Protein AF-Q18DF9-F1 (afdb_monomer)

Mean predicted aligned error: 13.25 Å

pLDDT: mean 74.15, std 17.7, range [35.03, 97.12]

Solvent-accessible surface area (backbone atoms only — not comparable to full-atom values): 4978 Å² total; per-residue (Å²): 137,87,81,84,84,71,80,84,70,83,63,88,79,72,69,48,71,65,58,57,49,50,53,50,52,51,52,50,51,49,52,59,70,69,36,88,80,64,83,51,69,69,60,52,52,52,51,51,52,51,51,50,53,52,50,54,54,49,53,52,52,50,55,54,50,50,58,49,51,54,51,52,51,54,52,53,52,62,76,73,109

Sequence (81 aa):
MSESESPGG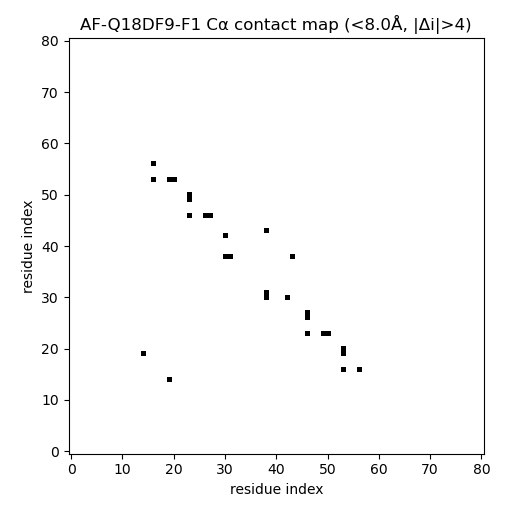NSPSDMNAADSINAFVDAFIKALKSADGEVDQETIDALEQQGRRLGDAFEMKIKQRQKKIERLQNELAKYKE

Organism: Haloquadratum walsbyi (strain DSM 16790 / HBSQ001) (NCBI:txid362976)

Radius of gyration: 20.88 Å; Cα contacts (8 Å, |Δi|>4): 14; chains: 1; bounding box: 64×16×56 Å

Foldseek 3Di:
DDDDPDPPDPDPLPPPLVNLVVVLVVLVVVQVVVPPPDRDPVSVVVSVVSVVVSVVVVVVVVVVVVVVVVVVVVVVVVVVD

Secondary structure (DSSP, 8-state):
-----------TT---HHHHHHHHHHHHHHHHHH-SS---HHHHHHHHHHHHHHHHHHHHHHHHHHHHHHHHHHHHHHTT-

Structure (mmCIF, N/CA/C/O backbone):
data_AF-Q18DF9-F1
#
_entry.id   AF-Q18DF9-F1
#
loop_
_atom_site.group_PDB
_atom_site.id
_atom_site.type_symbol
_atom_site.label_atom_id
_atom_site.label_alt_id
_atom_site.label_comp_id
_atom_site.label_asym_id
_atom_site.label_entity_id
_atom_site.label_seq_id
_atom_site.pdbx_PDB_ins_code
_atom_site.Cartn_x
_atom_site.Cartn_y
_atom_site.Cartn_z
_atom_site.occupancy
_atom_site.B_iso_or_equiv
_atom_site.auth_seq_id
_atom_site.auth_comp_id
_atom_site.auth_asym_id
_atom_site.auth_atom_id
_atom_site.pdbx_PDB_model_num
ATOM 1 N N . MET A 1 1 ? -44.705 0.087 -0.782 1.00 42.84 1 MET A N 1
ATOM 2 C CA . MET A 1 1 ? -43.775 -0.796 -1.517 1.00 42.84 1 MET A CA 1
ATOM 3 C C . MET A 1 1 ? -43.279 -0.056 -2.748 1.00 42.84 1 MET A C 1
ATOM 5 O O . MET A 1 1 ? -43.973 0.865 -3.163 1.00 42.84 1 MET A O 1
ATOM 9 N N . SER A 1 2 ? -42.124 -0.489 -3.266 1.00 41.56 2 SER A N 1
ATOM 10 C CA . SER A 1 2 ? -41.401 -0.012 -4.460 1.00 41.56 2 SER A CA 1
ATOM 11 C C . SER A 1 2 ? -40.441 1.150 -4.172 1.00 41.56 2 SER A C 1
ATOM 13 O O . SER A 1 2 ? -40.843 2.303 -4.101 1.00 41.56 2 SER A O 1
ATOM 15 N N . GLU A 1 3 ? -39.251 0.852 -3.646 1.00 39.59 3 GLU A N 1
ATOM 16 C CA . GLU A 1 3 ? -38.045 0.344 -4.342 1.00 39.59 3 GLU A CA 1
ATOM 17 C C . GLU A 1 3 ? -37.190 1.505 -4.855 1.00 39.59 3 GLU A C 1
ATOM 19 O O . GLU A 1 3 ? -37.404 2.079 -5.914 1.00 39.59 3 GLU A O 1
ATOM 24 N N . SER A 1 4 ? -36.227 1.871 -4.011 1.00 43.16 4 SER A N 1
ATOM 25 C CA . SER A 1 4 ? -35.113 2.750 -4.321 1.00 43.16 4 SER A CA 1
ATOM 26 C C . SER A 1 4 ? -34.119 2.011 -5.218 1.00 43.16 4 SER A C 1
ATOM 28 O O . SER A 1 4 ? -33.335 1.194 -4.730 1.00 43.16 4 SER A O 1
ATOM 30 N N . GLU A 1 5 ? -34.119 2.313 -6.511 1.00 45.59 5 GLU A N 1
ATOM 31 C CA . GLU A 1 5 ? -32.980 2.017 -7.377 1.00 45.59 5 GLU A CA 1
ATOM 32 C C . GLU A 1 5 ? -31.856 3.007 -7.049 1.00 45.59 5 GLU A C 1
ATOM 34 O O . GLU A 1 5 ? -31.785 4.116 -7.578 1.00 45.59 5 GLU A O 1
ATOM 39 N N . SER A 1 6 ? -30.979 2.622 -6.121 1.00 49.47 6 SER A N 1
ATOM 40 C CA . SER A 1 6 ? -29.670 3.262 -6.005 1.00 49.47 6 SER A CA 1
ATOM 41 C C . SER A 1 6 ? -28.827 2.820 -7.200 1.00 49.47 6 SER A C 1
ATOM 43 O O . SER A 1 6 ? -28.614 1.615 -7.361 1.00 49.47 6 SER A O 1
ATOM 45 N N . PRO A 1 7 ? -28.310 3.745 -8.027 1.00 45.12 7 PRO A N 1
ATOM 46 C CA . PRO A 1 7 ? -27.381 3.376 -9.077 1.00 45.12 7 PRO A CA 1
ATOM 47 C C . PRO A 1 7 ? -26.123 2.829 -8.407 1.00 45.12 7 PRO A C 1
ATOM 49 O O . PRO A 1 7 ? -25.499 3.504 -7.584 1.00 45.12 7 PRO A O 1
ATOM 52 N N . GLY A 1 8 ? -25.784 1.584 -8.743 1.00 41.97 8 GLY A N 1
ATOM 53 C CA . GLY A 1 8 ? -24.518 0.952 -8.405 1.00 41.97 8 GLY A CA 1
ATOM 54 C C . GLY A 1 8 ? -23.376 1.755 -9.012 1.00 41.97 8 GLY A C 1
ATOM 55 O O . GLY A 1 8 ? -22.905 1.472 -10.109 1.00 41.97 8 GLY A O 1
ATOM 56 N N . GLY A 1 9 ? -22.962 2.803 -8.306 1.00 35.03 9 GLY A N 1
ATOM 57 C CA . GLY A 1 9 ? -21.719 3.493 -8.568 1.00 35.03 9 GLY A CA 1
ATOM 58 C C . GLY A 1 9 ? -20.602 2.521 -8.243 1.00 35.03 9 GLY A C 1
ATOM 59 O O . GLY A 1 9 ? -20.376 2.2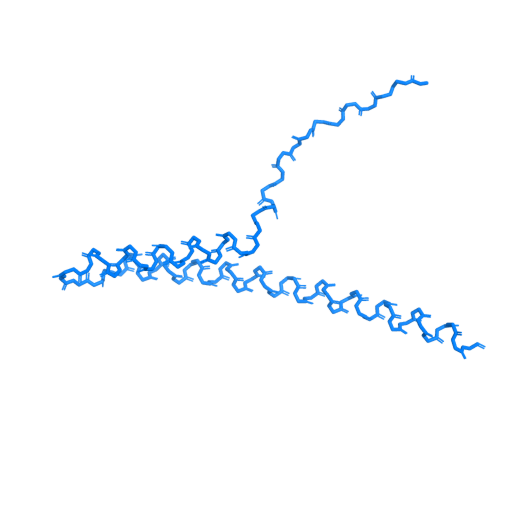23 -7.072 1.00 35.03 9 GLY A O 1
ATOM 60 N N . ASN A 1 10 ? -19.937 2.014 -9.281 1.00 42.78 10 ASN A N 1
ATOM 61 C CA . ASN A 1 10 ? -18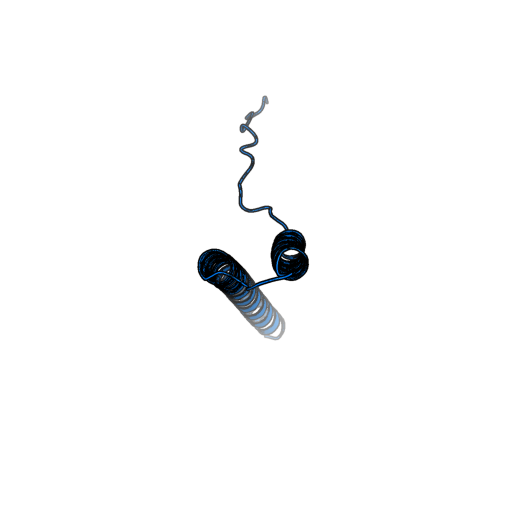.658 1.329 -9.165 1.00 42.78 10 ASN A CA 1
ATOM 62 C C . ASN A 1 10 ? -17.705 2.245 -8.398 1.00 42.78 10 ASN A C 1
ATOM 64 O O . ASN A 1 10 ? -17.108 3.168 -8.954 1.00 42.78 10 ASN A O 1
ATOM 68 N N . SER A 1 11 ? -17.627 2.022 -7.091 1.00 42.78 11 SER A N 1
ATOM 69 C CA . SER A 1 11 ? -16.734 2.748 -6.215 1.00 42.78 11 SER A CA 1
ATOM 70 C C . SER A 1 11 ? -15.314 2.298 -6.574 1.00 42.78 11 SER A C 1
ATOM 72 O O . SER A 1 11 ? -15.038 1.099 -6.528 1.00 42.78 11 SER A O 1
ATOM 74 N N . PRO A 1 12 ? -14.377 3.205 -6.903 1.00 48.28 12 PRO A N 1
ATOM 75 C CA . PRO A 1 12 ? -12.996 2.844 -7.245 1.00 48.28 12 PRO A CA 1
ATOM 76 C C . PRO A 1 12 ? -12.198 2.261 -6.059 1.00 48.28 12 PRO A C 1
ATOM 78 O O . PRO A 1 12 ? -10.986 2.089 -6.140 1.00 48.28 12 PRO A O 1
ATOM 81 N N . SER A 1 13 ? -12.865 1.987 -4.936 1.00 49.91 13 SER A N 1
ATOM 82 C CA . SER A 1 13 ? -12.290 1.546 -3.665 1.00 49.91 13 SER A CA 1
ATOM 83 C C . SER A 1 13 ? -12.165 0.024 -3.526 1.00 49.91 13 SER A C 1
ATOM 85 O O . SER A 1 13 ? -11.573 -0.429 -2.550 1.00 49.91 13 SER A O 1
ATOM 87 N N . ASP A 1 14 ? -12.639 -0.747 -4.510 1.00 49.31 14 ASP A N 1
ATOM 88 C CA . ASP A 1 14 ? -12.573 -2.217 -4.525 1.00 49.31 14 ASP A CA 1
ATOM 89 C C . ASP A 1 14 ? -11.456 -2.784 -5.419 1.00 49.31 14 ASP A C 1
ATOM 91 O O . ASP A 1 14 ? -11.513 -3.934 -5.848 1.00 49.31 14 ASP A O 1
ATOM 95 N N . MET A 1 15 ? -10.380 -2.030 -5.671 1.00 51.91 15 MET A N 1
ATOM 96 C CA . MET A 1 15 ? -9.124 -2.701 -6.023 1.00 51.91 15 MET A CA 1
ATOM 97 C C . MET A 1 15 ? -8.654 -3.470 -4.786 1.00 51.91 15 MET A C 1
ATOM 99 O O . MET A 1 15 ? -8.226 -2.889 -3.783 1.00 51.91 15 MET A O 1
ATOM 103 N N . ASN A 1 16 ? -8.793 -4.796 -4.830 1.00 62.16 16 ASN A N 1
ATOM 104 C CA . ASN A 1 16 ? -8.340 -5.674 -3.766 1.00 62.16 16 ASN A CA 1
ATOM 105 C C . ASN A 1 16 ? -6.847 -5.397 -3.548 1.00 62.16 16 ASN A C 1
ATOM 107 O O . ASN A 1 16 ? -6.089 -5.288 -4.505 1.00 62.16 16 ASN A O 1
ATOM 111 N N . ALA A 1 17 ? -6.394 -5.249 -2.301 1.00 58.25 17 ALA A N 1
ATOM 112 C CA . ALA A 1 17 ? -5.000 -4.857 -2.047 1.00 58.25 17 ALA A CA 1
ATOM 113 C C . ALA A 1 17 ? -3.997 -5.852 -2.665 1.00 58.25 17 ALA A C 1
ATOM 115 O O . ALA A 1 17 ? -2.890 -5.467 -3.021 1.00 58.25 17 ALA A O 1
ATOM 116 N N . ALA A 1 18 ? -4.412 -7.111 -2.838 1.00 58.47 18 ALA A N 1
ATOM 117 C CA . ALA A 1 18 ? -3.674 -8.120 -3.587 1.00 58.47 18 ALA A CA 1
ATOM 118 C C . ALA A 1 18 ? -3.526 -7.768 -5.080 1.00 58.47 18 ALA A C 1
ATOM 120 O O . ALA A 1 18 ? -2.438 -7.911 -5.628 1.00 58.47 18 ALA A O 1
ATOM 121 N N . ASP A 1 19 ? -4.571 -7.236 -5.716 1.00 67.31 19 ASP A N 1
ATOM 122 C CA . ASP A 1 19 ? -4.541 -6.800 -7.116 1.00 67.31 19 ASP A CA 1
ATOM 123 C C . ASP A 1 19 ? -3.608 -5.594 -7.299 1.00 67.31 19 ASP A C 1
ATOM 125 O O . ASP A 1 19 ? -2.884 -5.515 -8.288 1.00 67.31 19 ASP A O 1
ATOM 129 N N . SER A 1 20 ? -3.541 -4.692 -6.310 1.00 67.81 20 SER A N 1
ATOM 130 C CA . SER A 1 20 ? -2.584 -3.574 -6.312 1.00 67.81 20 SER A CA 1
ATOM 131 C C . SER A 1 20 ? -1.127 -4.025 -6.137 1.00 67.81 20 SER A C 1
ATOM 133 O O . SER A 1 20 ? -0.233 -3.428 -6.731 1.00 67.81 20 SER A O 1
ATOM 135 N N . ILE A 1 21 ? -0.876 -5.082 -5.357 1.00 73.69 21 ILE A N 1
ATOM 136 C CA . ILE A 1 21 ? 0.467 -5.670 -5.198 1.00 73.69 21 ILE A CA 1
ATOM 137 C C . ILE A 1 21 ? 0.887 -6.393 -6.475 1.00 73.69 21 ILE A C 1
ATOM 139 O O . ILE A 1 21 ? 2.010 -6.206 -6.935 1.00 73.69 21 ILE A O 1
ATOM 143 N N . ASN A 1 22 ? -0.013 -7.179 -7.068 1.00 74.38 22 ASN A N 1
ATOM 144 C CA . ASN A 1 22 ? 0.255 -7.878 -8.322 1.00 74.38 22 ASN A CA 1
ATOM 145 C C . ASN A 1 22 ? 0.565 -6.880 -9.446 1.00 74.38 22 ASN A C 1
ATOM 147 O O . ASN A 1 22 ? 1.565 -7.043 -10.135 1.00 74.38 22 ASN A O 1
ATOM 151 N N . ALA A 1 23 ? -0.199 -5.786 -9.551 1.00 72.44 23 ALA A N 1
ATOM 152 C CA . ALA A 1 23 ? 0.075 -4.722 -10.516 1.00 72.44 23 ALA A CA 1
ATOM 153 C C . ALA A 1 23 ? 1.448 -4.052 -10.307 1.00 72.44 23 ALA A C 1
ATOM 155 O O . ALA A 1 23 ? 2.132 -3.742 -11.283 1.00 72.44 23 ALA A O 1
ATOM 156 N N . PHE A 1 24 ? 1.872 -3.855 -9.052 1.00 72.12 24 PHE A N 1
ATOM 157 C CA . PHE A 1 24 ? 3.205 -3.334 -8.734 1.00 72.12 24 PHE A CA 1
ATOM 158 C C . PHE A 1 24 ? 4.318 -4.309 -9.140 1.00 72.12 24 PHE A C 1
ATOM 160 O O . PHE A 1 24 ? 5.293 -3.918 -9.780 1.00 72.12 24 PHE A O 1
ATOM 167 N N . VAL A 1 25 ? 4.158 -5.593 -8.810 1.00 79.06 25 VAL A N 1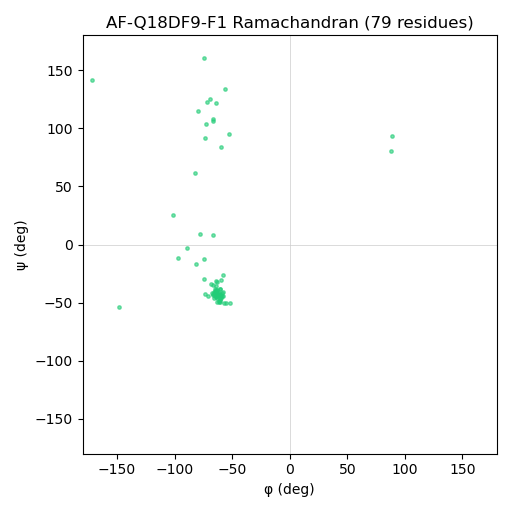
ATOM 168 C CA . VAL A 1 25 ? 5.123 -6.646 -9.157 1.00 79.06 25 VAL A CA 1
ATOM 169 C C . VAL A 1 25 ? 5.226 -6.818 -10.673 1.00 79.06 25 VAL A C 1
ATOM 171 O O . VAL A 1 25 ? 6.333 -6.923 -11.196 1.00 79.06 25 VAL A O 1
ATOM 174 N N . ASP A 1 26 ? 4.108 -6.773 -11.394 1.00 78.56 26 ASP A N 1
ATOM 175 C CA . ASP A 1 26 ? 4.091 -6.860 -12.855 1.00 78.56 26 ASP A CA 1
ATOM 176 C C . ASP A 1 26 ? 4.792 -5.660 -13.506 1.00 78.56 26 ASP A C 1
ATOM 178 O O . ASP A 1 26 ? 5.576 -5.839 -14.442 1.00 78.56 26 ASP A O 1
ATOM 182 N N . ALA A 1 27 ? 4.572 -4.444 -12.990 1.00 71.38 27 ALA A N 1
ATOM 183 C CA . ALA A 1 27 ? 5.273 -3.244 -13.448 1.00 71.38 27 ALA A CA 1
ATOM 184 C C . ALA A 1 27 ? 6.787 -3.337 -13.190 1.00 71.38 27 ALA A C 1
ATOM 186 O O . ALA A 1 27 ? 7.583 -3.041 -14.083 1.00 71.38 27 ALA A O 1
ATOM 187 N N . PHE A 1 28 ? 7.183 -3.825 -12.012 1.00 73.62 28 PHE A N 1
ATOM 188 C CA . PHE A 1 28 ? 8.581 -4.043 -11.640 1.00 73.62 28 PHE A CA 1
ATOM 189 C C . PHE A 1 28 ? 9.264 -5.105 -12.515 1.00 73.62 28 PHE A C 1
ATOM 191 O O . PHE A 1 28 ? 10.364 -4.892 -13.021 1.00 73.62 28 PHE A O 1
ATOM 198 N N . ILE A 1 29 ? 8.600 -6.236 -12.765 1.00 75.00 29 ILE A N 1
ATOM 199 C CA . ILE A 1 29 ? 9.117 -7.291 -13.647 1.00 75.00 29 ILE A CA 1
ATOM 200 C C . ILE A 1 29 ? 9.221 -6.789 -15.088 1.00 75.00 29 ILE A C 1
ATOM 202 O O . ILE A 1 29 ? 10.192 -7.112 -15.773 1.00 75.00 29 ILE A O 1
ATOM 206 N N . LYS A 1 30 ? 8.238 -6.013 -15.564 1.00 75.25 30 LYS A N 1
ATOM 207 C CA . LYS A 1 30 ? 8.272 -5.428 -16.907 1.00 75.25 30 LYS A CA 1
ATOM 208 C C . LYS A 1 30 ? 9.471 -4.497 -17.053 1.00 75.25 30 LYS A C 1
ATOM 210 O O . LYS A 1 30 ? 10.241 -4.707 -17.980 1.00 75.25 30 LYS A O 1
ATOM 215 N N . ALA A 1 31 ? 9.660 -3.579 -16.107 1.00 67.94 31 ALA A N 1
ATOM 216 C CA . ALA A 1 31 ? 10.809 -2.682 -16.027 1.00 67.94 31 ALA A CA 1
ATOM 217 C C . ALA A 1 31 ? 12.150 -3.429 -16.106 1.00 67.94 31 ALA A C 1
ATOM 219 O O . ALA A 1 31 ? 12.982 -3.111 -16.953 1.00 67.94 31 ALA A O 1
ATOM 220 N N . LEU A 1 32 ? 12.322 -4.470 -15.283 1.00 70.56 32 LEU A N 1
ATOM 221 C CA . LEU A 1 32 ? 13.534 -5.294 -15.269 1.00 70.56 32 LEU A CA 1
ATOM 222 C C . LEU A 1 32 ? 13.760 -6.059 -16.580 1.00 70.56 32 LEU A C 1
ATOM 224 O O . LEU A 1 32 ? 14.901 -6.217 -16.997 1.00 70.56 32 LEU A O 1
ATOM 228 N N . LYS A 1 33 ? 12.694 -6.532 -17.239 1.00 68.88 33 LYS A N 1
ATOM 229 C CA . LYS A 1 33 ? 12.786 -7.243 -18.527 1.00 68.88 33 LYS A CA 1
ATOM 230 C C . LYS A 1 33 ? 13.077 -6.318 -19.708 1.00 68.88 33 LYS A C 1
ATOM 232 O O . LYS A 1 33 ? 13.655 -6.774 -20.686 1.00 68.88 33 LYS A O 1
ATOM 237 N N . SER A 1 34 ? 12.649 -5.057 -19.649 1.00 63.47 34 SER A N 1
ATOM 238 C CA . SER A 1 34 ? 12.987 -4.040 -20.655 1.00 63.47 34 SER A CA 1
ATOM 239 C C . SER A 1 34 ? 14.371 -3.420 -20.442 1.00 63.47 34 SER A C 1
ATOM 241 O O . SER A 1 34 ? 14.913 -2.830 -21.372 1.00 63.47 34 SER A O 1
ATOM 243 N N . ALA A 1 35 ? 14.959 -3.582 -19.255 1.00 59.09 35 ALA A N 1
ATOM 244 C CA . ALA A 1 35 ? 16.292 -3.101 -18.914 1.00 59.09 35 ALA A CA 1
ATOM 245 C C . ALA A 1 35 ? 17.396 -4.063 -19.397 1.00 59.09 35 ALA A C 1
ATOM 247 O O . ALA A 1 35 ? 18.188 -4.565 -18.606 1.00 59.09 35 ALA A O 1
ATOM 248 N N . ASP A 1 36 ? 17.487 -4.273 -20.710 1.00 57.75 36 ASP A N 1
ATOM 249 C CA . ASP A 1 36 ? 18.685 -4.840 -21.360 1.00 57.75 36 ASP A CA 1
ATOM 250 C C . ASP A 1 36 ? 19.799 -3.769 -21.513 1.00 57.75 36 ASP A C 1
ATOM 252 O O . ASP A 1 36 ? 20.799 -3.979 -22.195 1.00 57.75 36 ASP A O 1
ATOM 256 N N . GLY A 1 37 ? 19.624 -2.586 -20.899 1.00 60.97 37 GLY A N 1
ATOM 257 C CA . GLY A 1 37 ? 20.502 -1.424 -21.065 1.00 60.97 37 GLY A CA 1
ATOM 258 C C . GLY A 1 37 ? 20.618 -0.525 -19.834 1.00 60.97 37 GLY A C 1
ATOM 259 O O . GLY A 1 37 ? 21.731 -0.291 -19.394 1.00 60.97 37 GLY A O 1
ATOM 260 N N . GLU A 1 38 ? 19.515 -0.044 -19.250 1.00 65.31 38 GLU A N 1
ATOM 261 C CA . GLU A 1 38 ? 19.518 0.812 -18.049 1.00 65.31 38 GLU A CA 1
ATOM 262 C C . GLU A 1 38 ? 18.071 0.986 -17.550 1.00 65.31 38 GLU A C 1
ATOM 264 O O . GLU A 1 38 ? 17.148 1.089 -18.358 1.00 65.31 38 GLU A O 1
ATOM 269 N N . VAL A 1 39 ? 17.847 0.991 -16.232 1.00 72.00 39 VAL A N 1
ATOM 270 C CA . VAL A 1 39 ? 16.544 1.368 -15.654 1.00 72.00 39 VAL A CA 1
ATOM 271 C C . VAL A 1 39 ? 16.478 2.893 -15.640 1.00 72.00 39 VAL A C 1
ATOM 273 O O . VAL A 1 39 ? 17.272 3.526 -14.945 1.00 72.00 39 VAL A O 1
ATOM 276 N N . ASP A 1 40 ? 15.561 3.482 -16.408 1.00 77.75 40 ASP A N 1
ATOM 277 C CA . ASP A 1 40 ? 15.406 4.936 -16.459 1.00 77.75 40 ASP A CA 1
ATOM 278 C C . ASP A 1 40 ? 14.722 5.510 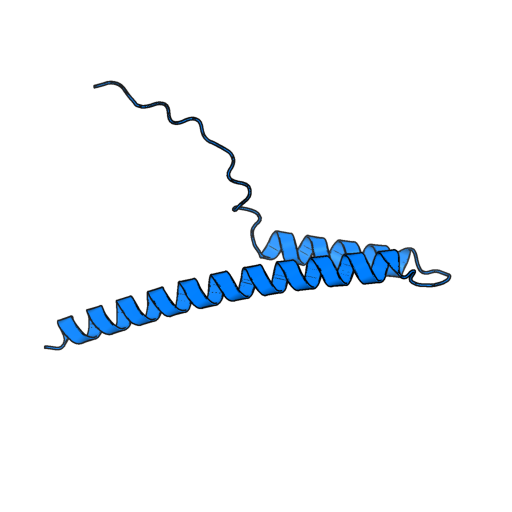-15.205 1.00 77.75 40 ASP A C 1
ATOM 280 O O . ASP A 1 40 ? 14.057 4.820 -14.424 1.00 77.75 40 ASP A O 1
ATOM 284 N N . GLN A 1 41 ? 14.910 6.814 -14.998 1.00 78.56 41 GLN A N 1
ATOM 285 C CA . GLN A 1 41 ? 14.352 7.516 -13.845 1.00 78.56 41 GLN A CA 1
ATOM 286 C C . GLN A 1 41 ? 12.815 7.521 -13.860 1.00 78.56 41 GLN A C 1
ATOM 288 O O . GLN A 1 41 ? 12.204 7.456 -12.799 1.00 78.56 41 GLN A O 1
ATOM 293 N N . GLU A 1 42 ? 12.182 7.536 -15.038 1.00 81.12 42 GLU A N 1
ATOM 294 C CA . GLU A 1 42 ? 10.718 7.483 -15.165 1.00 81.12 42 GLU A CA 1
ATOM 295 C C . GLU A 1 42 ? 10.155 6.184 -14.572 1.00 81.12 42 GLU A C 1
ATOM 297 O O . GLU A 1 42 ? 9.168 6.193 -13.830 1.00 81.12 42 GLU A O 1
ATOM 302 N N . THR A 1 43 ? 10.828 5.066 -14.834 1.00 78.06 43 THR A N 1
ATOM 303 C CA . THR A 1 43 ? 10.491 3.763 -14.270 1.00 78.06 43 THR A CA 1
ATOM 304 C C . THR A 1 43 ? 10.665 3.741 -12.752 1.00 78.06 43 THR A C 1
ATOM 306 O O . THR A 1 43 ? 9.799 3.220 -12.043 1.00 78.06 43 THR A O 1
ATOM 309 N N . ILE A 1 44 ? 11.747 4.334 -12.234 1.00 79.88 44 ILE A N 1
ATOM 310 C CA . ILE A 1 44 ? 11.982 4.461 -10.786 1.00 79.88 44 ILE A CA 1
ATOM 311 C C . ILE A 1 44 ? 10.869 5.294 -10.138 1.00 79.88 44 ILE A C 1
ATOM 313 O O . ILE A 1 44 ? 10.256 4.851 -9.165 1.00 79.88 44 ILE A O 1
ATOM 317 N N . ASP A 1 45 ? 10.544 6.451 -10.711 1.00 83.06 45 ASP A N 1
ATOM 318 C CA . ASP A 1 45 ? 9.525 7.365 -10.189 1.00 83.06 45 ASP A CA 1
ATOM 319 C C . ASP A 1 45 ? 8.129 6.719 -10.185 1.00 83.06 45 ASP A C 1
ATOM 321 O O . ASP A 1 45 ? 7.359 6.870 -9.225 1.00 83.06 45 ASP A O 1
ATOM 325 N N . ALA A 1 46 ? 7.804 5.951 -11.231 1.00 81.38 46 ALA A N 1
ATOM 326 C CA . ALA A 1 46 ? 6.560 5.194 -11.317 1.00 81.38 46 ALA A CA 1
ATOM 327 C C . ALA A 1 46 ? 6.464 4.127 -10.214 1.00 81.38 46 ALA A C 1
ATOM 329 O O . ALA A 1 46 ? 5.423 4.010 -9.554 1.00 81.38 46 ALA A O 1
ATOM 330 N N . LEU A 1 47 ? 7.550 3.385 -9.970 1.00 80.62 47 LEU A N 1
ATOM 331 C CA . LEU A 1 47 ? 7.619 2.383 -8.904 1.00 80.62 47 LEU A CA 1
ATOM 332 C C . LEU A 1 47 ? 7.511 3.027 -7.520 1.00 80.62 47 LEU A C 1
ATOM 334 O O . LEU A 1 47 ? 6.740 2.554 -6.684 1.00 80.62 47 LEU A O 1
ATOM 338 N N . GLU A 1 48 ? 8.204 4.137 -7.274 1.00 83.25 48 GLU A N 1
ATOM 339 C CA . GLU A 1 48 ? 8.085 4.862 -6.010 1.00 83.25 48 GLU A CA 1
ATOM 340 C C . GLU A 1 48 ? 6.661 5.366 -5.757 1.00 83.25 48 GLU A C 1
ATOM 342 O O . GLU A 1 48 ? 6.140 5.259 -4.642 1.00 83.25 48 GLU A O 1
ATOM 347 N N . GLN A 1 49 ? 6.008 5.920 -6.784 1.00 86.25 49 GLN A N 1
ATOM 348 C CA . GLN A 1 49 ? 4.637 6.405 -6.663 1.00 86.25 49 GLN A CA 1
ATOM 349 C C . GLN A 1 49 ? 3.673 5.260 -6.335 1.00 86.25 49 GLN A C 1
ATOM 351 O O . GLN A 1 49 ? 2.803 5.422 -5.473 1.00 86.25 49 GLN A O 1
ATOM 356 N N . GLN A 1 50 ? 3.823 4.107 -6.990 1.00 81.12 50 GLN A N 1
ATOM 357 C CA . GLN A 1 50 ? 3.020 2.927 -6.677 1.00 81.12 50 GLN A CA 1
ATOM 358 C C . GL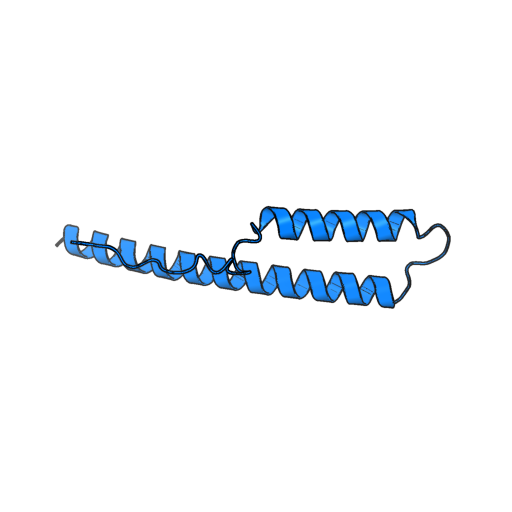N A 1 50 ? 3.302 2.404 -5.263 1.00 81.12 50 GLN A C 1
ATOM 360 O O . GLN A 1 50 ? 2.354 2.118 -4.529 1.00 81.12 50 GLN A O 1
ATOM 365 N N . GLY A 1 51 ? 4.570 2.359 -4.846 1.00 81.62 51 GLY A N 1
ATOM 366 C CA . GLY A 1 51 ? 4.968 1.962 -3.495 1.00 81.62 51 GLY A CA 1
ATOM 367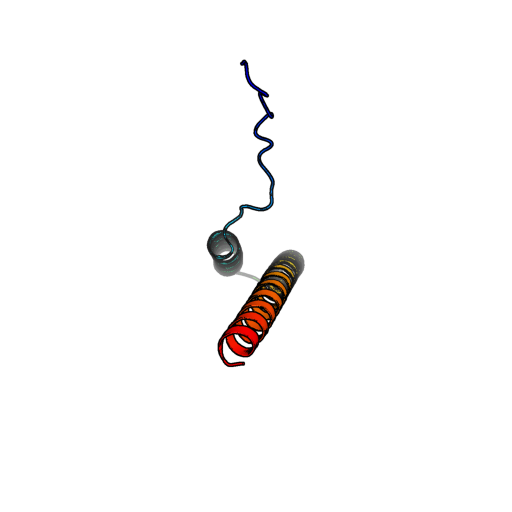 C C . GLY A 1 51 ? 4.347 2.850 -2.413 1.00 81.62 51 GLY A C 1
ATOM 368 O O . GLY A 1 51 ? 3.786 2.334 -1.446 1.00 81.62 51 GLY A O 1
ATOM 369 N N . ARG A 1 52 ? 4.354 4.178 -2.608 1.00 86.12 52 ARG A N 1
ATOM 370 C CA . ARG A 1 52 ? 3.697 5.137 -1.699 1.00 86.12 52 ARG A CA 1
ATOM 371 C C . ARG A 1 52 ? 2.190 4.894 -1.605 1.00 86.12 52 ARG A C 1
ATOM 373 O O . ARG A 1 52 ? 1.672 4.730 -0.506 1.00 86.12 52 ARG A O 1
ATOM 380 N N . ARG A 1 53 ? 1.501 4.768 -2.746 1.00 84.12 53 ARG A N 1
ATOM 381 C CA . ARG A 1 53 ? 0.051 4.486 -2.778 1.00 84.12 53 ARG A CA 1
ATOM 382 C C . ARG A 1 53 ? -0.303 3.188 -2.056 1.00 84.12 53 ARG A C 1
ATOM 384 O O . ARG A 1 53 ? -1.306 3.128 -1.347 1.00 84.12 53 ARG A O 1
ATOM 391 N N . LEU A 1 54 ? 0.516 2.154 -2.236 1.00 83.31 54 LEU A N 1
ATOM 392 C CA . LEU A 1 54 ? 0.327 0.877 -1.562 1.00 83.31 54 LEU A CA 1
ATOM 393 C C . LEU A 1 54 ? 0.550 1.009 -0.047 1.00 83.31 54 LEU A C 1
ATOM 395 O O . LEU A 1 54 ? -0.254 0.493 0.732 1.00 83.31 54 LEU A O 1
ATOM 399 N N . GLY A 1 55 ? 1.590 1.738 0.365 1.00 86.31 55 GLY A N 1
ATOM 400 C CA . GLY A 1 55 ? 1.856 2.075 1.765 1.00 86.31 55 GLY A CA 1
ATOM 401 C C . GLY A 1 55 ? 0.674 2.781 2.432 1.00 86.31 55 GLY A C 1
ATOM 402 O O . GLY A 1 55 ? 0.182 2.308 3.459 1.00 86.31 55 GLY A O 1
ATOM 403 N N . ASP A 1 56 ? 0.147 3.830 1.799 1.00 88.06 56 ASP A N 1
ATOM 404 C CA . ASP A 1 56 ? -1.005 4.593 2.298 1.00 88.06 56 ASP A CA 1
ATOM 405 C C . ASP A 1 56 ? -2.257 3.707 2.439 1.00 88.06 56 ASP A C 1
ATOM 407 O O . ASP A 1 56 ? -2.982 3.761 3.440 1.00 88.06 56 ASP A O 1
ATOM 411 N N . ALA A 1 57 ? -2.504 2.837 1.453 1.00 84.06 57 ALA A N 1
ATOM 412 C CA . ALA A 1 57 ? -3.621 1.896 1.484 1.00 84.06 57 ALA A CA 1
ATOM 413 C C . ALA A 1 57 ? -3.505 0.897 2.649 1.00 84.06 57 ALA A C 1
ATOM 415 O O . ALA A 1 57 ? -4.500 0.605 3.328 1.00 84.06 57 ALA A O 1
ATOM 416 N N . PHE A 1 58 ? -2.298 0.389 2.915 1.00 85.81 58 PHE A N 1
ATOM 417 C CA . PHE A 1 58 ? -2.047 -0.485 4.057 1.00 85.81 58 PHE A CA 1
ATOM 418 C C . PHE A 1 58 ? -2.206 0.241 5.389 1.00 85.81 58 PHE A C 1
ATOM 420 O O . PHE A 1 58 ? -2.857 -0.297 6.289 1.00 85.81 58 PHE A O 1
ATOM 427 N N . GLU A 1 59 ? -1.687 1.462 5.513 1.00 91.44 59 GLU A N 1
ATOM 428 C CA . GLU A 1 59 ? -1.815 2.257 6.733 1.00 91.44 59 GLU A CA 1
ATOM 429 C C . GLU A 1 59 ? -3.290 2.513 7.076 1.00 91.44 59 GLU A C 1
ATOM 431 O O . GLU A 1 59 ? -3.717 2.304 8.219 1.00 91.44 59 GLU A O 1
ATOM 436 N N . MET A 1 60 ? -4.109 2.871 6.081 1.00 91.06 60 MET A N 1
ATOM 437 C CA . MET A 1 60 ? -5.554 3.025 6.268 1.00 91.06 60 MET A CA 1
ATOM 438 C C . MET A 1 60 ? -6.215 1.727 6.745 1.00 91.06 60 MET A C 1
ATOM 440 O O . MET A 1 60 ? -6.997 1.754 7.703 1.00 91.06 60 MET A O 1
ATOM 444 N N . LYS A 1 61 ? -5.886 0.580 6.135 1.00 8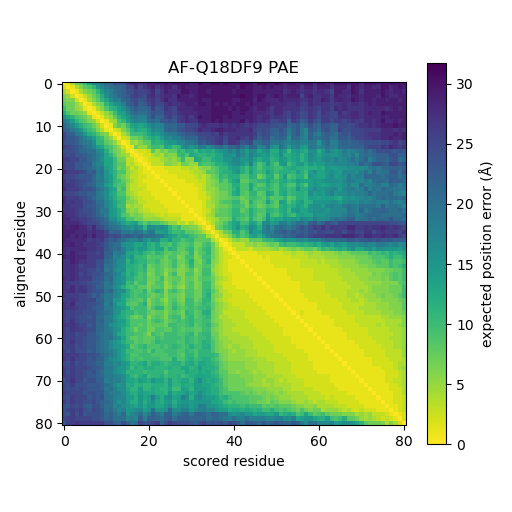8.44 61 LYS A N 1
ATOM 445 C CA . LYS A 1 61 ? -6.431 -0.722 6.557 1.00 88.44 61 LYS A CA 1
ATOM 446 C C . LYS A 1 61 ? -5.999 -1.100 7.975 1.00 88.44 61 LYS A C 1
ATOM 448 O O . LYS A 1 61 ? -6.821 -1.623 8.730 1.00 88.44 61 LYS A O 1
ATOM 453 N N . ILE A 1 62 ? -4.754 -0.821 8.363 1.00 93.25 62 ILE A N 1
ATOM 454 C CA . ILE A 1 62 ? -4.259 -1.065 9.727 1.00 93.25 62 ILE A CA 1
ATOM 455 C C . ILE A 1 62 ? -5.037 -0.208 10.728 1.00 93.25 62 ILE A C 1
ATOM 457 O O . ILE A 1 62 ? -5.589 -0.757 11.682 1.00 93.25 62 ILE A O 1
ATOM 461 N N . LYS A 1 63 ? -5.178 1.100 10.475 1.00 94.38 63 LYS A N 1
ATOM 462 C CA . LYS A 1 63 ? -5.946 2.012 11.343 1.00 94.38 63 LYS A CA 1
ATOM 463 C C . LYS A 1 63 ? -7.404 1.573 11.495 1.00 94.38 63 LYS A C 1
ATOM 465 O O . LYS A 1 63 ? -7.955 1.600 12.596 1.00 94.38 63 LYS A O 1
ATOM 470 N N . GLN A 1 64 ? -8.040 1.127 10.411 1.00 93.44 64 GLN A N 1
ATOM 471 C CA . GLN A 1 64 ? -9.405 0.590 10.461 1.00 93.44 64 GLN A CA 1
ATOM 472 C C . GLN A 1 64 ? -9.499 -0.676 11.324 1.00 93.44 64 GLN A C 1
ATOM 474 O O . GLN A 1 64 ? -10.433 -0.813 12.120 1.00 93.44 64 GLN A O 1
ATOM 479 N N . ARG A 1 65 ? -8.531 -1.593 11.196 1.00 93.31 65 ARG A N 1
ATOM 480 C CA . ARG A 1 65 ? -8.479 -2.817 12.007 1.00 93.31 65 ARG A CA 1
ATOM 481 C C . ARG A 1 65 ? -8.207 -2.519 13.478 1.00 93.31 65 ARG A C 1
ATOM 483 O O . ARG A 1 65 ? -8.892 -3.095 14.316 1.00 93.31 65 ARG A O 1
ATOM 490 N N . GLN A 1 66 ? -7.306 -1.590 13.793 1.00 96.19 66 GLN A N 1
ATOM 491 C CA . GLN A 1 66 ? -7.042 -1.144 15.168 1.00 96.19 66 GLN A CA 1
ATOM 492 C C . GLN A 1 66 ? -8.315 -0.609 15.834 1.00 96.19 66 GLN A C 1
ATOM 494 O O . GLN A 1 66 ? -8.725 -1.134 16.865 1.00 96.19 66 GLN A O 1
ATOM 499 N N . LYS A 1 67 ? -9.043 0.302 15.173 1.00 95.75 67 LYS A N 1
ATOM 500 C CA . LYS A 1 67 ? -10.338 0.804 15.674 1.00 95.75 67 LYS A CA 1
ATOM 501 C C . LYS A 1 67 ? -11.389 -0.293 15.862 1.00 95.75 67 LYS A C 1
ATOM 503 O O . LYS A 1 67 ? -12.306 -0.155 16.670 1.00 95.75 67 LYS A O 1
ATOM 508 N N . LYS A 1 68 ? -11.343 -1.362 15.061 1.00 96.12 68 LYS A N 1
ATOM 509 C CA . LYS A 1 68 ? -12.241 -2.513 15.232 1.00 96.12 68 LYS A CA 1
ATOM 510 C C . LYS A 1 68 ? -11.838 -3.346 16.450 1.00 96.12 68 LYS A C 1
ATOM 512 O O . LYS A 1 68 ? -12.717 -3.733 17.210 1.00 96.12 68 LYS A O 1
ATOM 517 N N . ILE A 1 69 ? -10.543 -3.585 16.643 1.00 97.00 69 ILE A N 1
ATOM 518 C CA . ILE A 1 69 ? -10.011 -4.302 17.808 1.00 97.00 69 ILE A CA 1
ATOM 519 C C . ILE A 1 69 ? -10.358 -3.553 19.097 1.00 97.00 69 ILE A C 1
ATOM 521 O O . ILE A 1 69 ? -10.916 -4.165 20.000 1.00 97.00 69 ILE A O 1
ATOM 525 N N . GLU A 1 70 ? -10.129 -2.240 19.153 1.00 97.12 70 GLU A N 1
ATOM 526 C CA . GLU A 1 70 ? -10.459 -1.409 20.320 1.00 97.12 70 GLU A CA 1
ATOM 527 C C . GLU A 1 70 ? -11.950 -1.475 20.672 1.00 97.12 70 GLU A C 1
ATOM 529 O O . GLU A 1 70 ? -12.316 -1.654 21.832 1.00 97.12 70 GLU A O 1
ATOM 534 N N . ARG A 1 71 ? -12.835 -1.395 19.666 1.00 96.38 71 ARG A N 1
ATOM 535 C CA . ARG A 1 71 ? -14.283 -1.539 19.884 1.00 96.38 71 ARG A CA 1
ATOM 536 C C . ARG A 1 71 ? -14.644 -2.898 20.476 1.00 96.38 71 ARG A C 1
ATOM 538 O O . ARG A 1 71 ? -15.372 -2.944 21.461 1.00 96.38 71 ARG A O 1
ATOM 545 N N . LEU A 1 72 ? -14.098 -3.978 19.920 1.00 96.81 72 LEU A N 1
ATOM 546 C CA . LEU A 1 72 ? -14.347 -5.332 20.418 1.00 96.81 72 LEU A CA 1
ATOM 547 C C . LEU A 1 72 ? -13.787 -5.540 21.830 1.00 96.81 72 LEU A C 1
ATOM 549 O O . LEU A 1 72 ? -14.428 -6.191 22.647 1.00 96.81 72 LEU A O 1
ATOM 553 N N . GLN A 1 73 ? -12.618 -4.975 22.141 1.00 96.56 73 GLN A N 1
ATOM 554 C CA . GLN A 1 73 ? -12.043 -5.021 23.487 1.00 96.56 73 GLN A CA 1
ATOM 555 C C . GLN A 1 73 ? -12.929 -4.293 24.502 1.00 96.56 73 GLN A C 1
ATOM 557 O O . GLN A 1 73 ? -13.178 -4.828 25.581 1.00 96.56 73 GLN A O 1
ATOM 562 N N . ASN A 1 74 ? -13.453 -3.119 24.140 1.00 95.81 74 ASN A N 1
ATOM 563 C CA . ASN A 1 74 ? -14.370 -2.360 24.989 1.00 95.81 74 ASN A CA 1
ATOM 564 C C . ASN A 1 74 ? -15.705 -3.087 25.198 1.00 95.81 74 ASN A C 1
ATOM 566 O O . ASN A 1 74 ? -16.234 -3.092 26.306 1.00 95.81 74 ASN A O 1
ATOM 570 N N . GLU A 1 75 ? -16.256 -3.716 24.158 1.00 95.69 75 GLU A N 1
ATOM 571 C CA . GLU A 1 75 ? -17.453 -4.555 24.285 1.00 95.69 75 GLU A CA 1
ATOM 572 C C . GLU A 1 75 ? -17.192 -5.763 25.191 1.00 95.69 75 GLU A C 1
ATOM 574 O O . GLU A 1 75 ? -17.969 -6.016 26.108 1.00 95.69 75 GLU A O 1
ATOM 579 N N . LEU A 1 76 ? -16.071 -6.465 25.001 1.00 94.88 76 LEU A N 1
ATOM 580 C CA . LEU A 1 76 ? -15.688 -7.607 25.834 1.00 94.88 76 LEU A CA 1
ATOM 581 C C . LEU A 1 76 ? -15.511 -7.213 27.308 1.0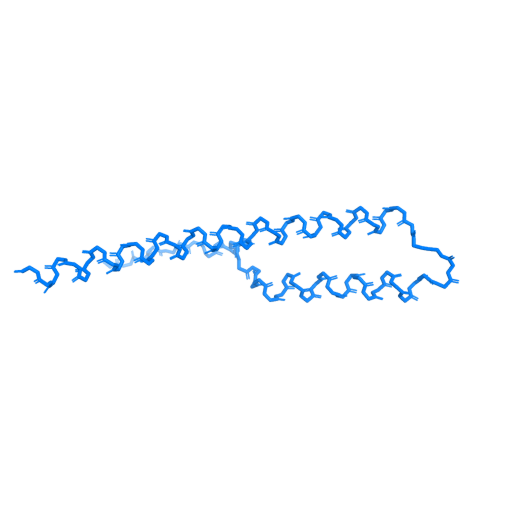0 94.88 76 LEU A C 1
ATOM 583 O O . LEU A 1 76 ? -15.869 -7.990 28.187 1.00 94.88 76 LEU A O 1
ATOM 587 N N . ALA A 1 77 ? -14.958 -6.029 27.581 1.00 95.06 77 ALA A N 1
ATOM 588 C CA . ALA A 1 77 ? -14.820 -5.512 28.940 1.00 95.06 77 ALA A CA 1
ATOM 589 C C . ALA A 1 77 ? -16.190 -5.300 29.602 1.00 95.06 77 ALA A C 1
ATOM 591 O O . ALA A 1 77 ? -16.386 -5.750 30.724 1.00 95.06 77 ALA A O 1
ATOM 592 N N . LYS A 1 78 ? -17.157 -4.720 28.877 1.00 92.62 78 LYS A N 1
ATOM 593 C CA . LYS A 1 78 ? -18.531 -4.523 29.371 1.00 92.62 78 LYS A CA 1
ATOM 594 C C . LYS A 1 78 ? -19.274 -5.826 29.656 1.00 92.62 78 LYS A C 1
ATOM 596 O O . LYS A 1 78 ? -20.110 -5.850 30.541 1.00 92.62 78 LYS A O 1
ATOM 601 N N . TYR A 1 79 ? -18.996 -6.895 28.909 1.00 87.44 79 TYR A N 1
ATOM 602 C CA . TYR A 1 79 ? -19.586 -8.215 29.173 1.00 87.44 79 TYR A CA 1
ATOM 603 C C . TYR A 1 79 ? -18.976 -8.932 30.390 1.00 87.44 79 TYR A C 1
ATOM 605 O O . TYR A 1 79 ? -19.499 -9.968 30.795 1.00 87.44 79 TYR A O 1
ATOM 613 N N . LYS A 1 80 ? -17.845 -8.448 30.921 1.00 78.31 80 LYS A N 1
ATOM 614 C CA . LYS A 1 80 ? -17.164 -9.025 32.091 1.00 78.31 80 LYS A CA 1
ATOM 615 C C . LYS A 1 80 ? -17.497 -8.315 33.409 1.00 78.31 80 LYS A C 1
ATOM 617 O O . LYS A 1 80 ? -17.116 -8.846 34.451 1.00 78.31 80 LYS A O 1
ATOM 622 N N . GLU A 1 81 ? -18.142 -7.150 33.355 1.00 63.56 81 GLU A N 1
ATOM 623 C CA . GLU A 1 81 ? -18.778 -6.481 34.505 1.00 63.56 81 GLU A CA 1
ATOM 624 C C . GLU A 1 81 ? -20.194 -7.023 34.728 1.00 63.56 81 GLU A C 1
ATOM 626 O O . GLU A 1 81 ? -20.572 -7.167 35.912 1.00 63.56 81 GLU A O 1
#